Protein AF-A0A6G1F035-F1 (afdb_monomer_lite)

Sequence (104 aa):
MAMVGTGSGITRAVLCPVPDVPTPAGLVEALGRGPGRRVLCPVPDVVGLRELPVVPGFLAGLEAAGWVAVRAPTYMHRSTSAKAQRQLRITGASNRHPTVPVGQ

Radius of gyration: 19.91 Å; chains: 1; bounding box: 27×42×65 Å

Secondary structure (DSSP, 8-state):
--------S---PPP-PPPSS-SHHHHHHHH---TT-EEEEEEEEE-SSPPPTHHHHHHHHHHHTT-EEEEEEEEEE----HHHHHHHHHH-------PPP---

Organism: NCBI:txid110450

Structure (mmCIF, N/CA/C/O backbone):
data_AF-A0A6G1F035-F1
#
_entry.id   AF-A0A6G1F035-F1
#
loop_
_atom_site.group_PDB
_atom_site.id
_atom_site.type_symbol
_atom_site.label_atom_id
_atom_site.label_alt_id
_atom_site.label_comp_id
_atom_site.label_asym_id
_atom_site.label_entity_id
_atom_site.label_seq_id
_atom_site.pdbx_PDB_ins_code
_atom_site.Cartn_x
_atom_site.Cartn_y
_atom_site.Cartn_z
_atom_site.occupancy
_atom_site.B_iso_or_equiv
_atom_site.auth_seq_id
_atom_site.auth_comp_id
_atom_site.auth_asym_id
_atom_site.auth_atom_id
_atom_site.pdbx_PDB_model_num
ATOM 1 N N . MET A 1 1 ? 7.079 -14.166 38.844 1.00 33.59 1 MET A N 1
ATOM 2 C CA . MET A 1 1 ? 8.442 -14.211 39.420 1.00 33.59 1 MET A CA 1
ATOM 3 C C . MET A 1 1 ? 9.200 -13.016 38.854 1.00 33.59 1 MET A C 1
ATOM 5 O O . MET A 1 1 ? 9.130 -12.809 37.651 1.00 33.59 1 MET A O 1
ATOM 9 N N . ALA A 1 2 ? 9.724 -12.152 39.722 1.00 49.31 2 ALA A N 1
ATOM 10 C CA . ALA A 1 2 ? 10.095 -10.764 39.425 1.00 49.31 2 ALA A CA 1
ATOM 11 C C . ALA A 1 2 ? 11.451 -10.609 38.720 1.00 49.31 2 ALA A C 1
ATOM 13 O O . ALA A 1 2 ? 12.332 -11.427 38.951 1.00 49.31 2 ALA A O 1
ATOM 14 N N . MET A 1 3 ? 11.643 -9.489 38.011 1.00 39.28 3 MET A N 1
ATOM 15 C CA . MET A 1 3 ? 12.881 -8.707 38.109 1.00 39.28 3 MET A CA 1
ATOM 16 C C . MET A 1 3 ? 12.553 -7.209 38.109 1.00 39.28 3 MET A C 1
ATOM 18 O O . MET A 1 3 ? 11.967 -6.674 37.170 1.00 39.28 3 MET A O 1
ATOM 22 N N . VAL A 1 4 ? 12.933 -6.564 39.211 1.00 51.56 4 VAL A N 1
ATOM 23 C CA . VAL A 1 4 ? 13.032 -5.115 39.391 1.00 51.56 4 VAL A CA 1
ATOM 24 C C . VAL A 1 4 ? 14.152 -4.590 38.494 1.00 51.56 4 VAL A C 1
ATOM 26 O O . VAL A 1 4 ? 15.260 -5.118 38.515 1.00 51.56 4 VAL A O 1
ATOM 29 N N . GLY A 1 5 ? 13.867 -3.527 37.744 1.00 47.41 5 GLY A N 1
ATOM 30 C CA . GLY A 1 5 ? 14.861 -2.731 37.034 1.00 47.41 5 GLY A CA 1
ATOM 31 C C . GLY A 1 5 ? 14.653 -1.258 37.355 1.00 47.41 5 GLY A C 1
ATOM 32 O O . GLY A 1 5 ? 13.896 -0.573 36.675 1.00 47.41 5 GLY A O 1
ATOM 33 N N . THR A 1 6 ? 15.304 -0.761 38.406 1.00 62.34 6 THR A N 1
ATOM 34 C CA . THR A 1 6 ? 15.444 0.677 38.666 1.00 62.34 6 THR A CA 1
ATOM 35 C C . THR A 1 6 ? 16.538 1.225 37.754 1.00 62.34 6 THR A C 1
ATOM 37 O O . THR A 1 6 ? 17.702 1.304 38.137 1.00 62.34 6 THR A O 1
ATOM 40 N N . GLY A 1 7 ? 16.168 1.558 36.521 1.00 53.19 7 GLY A N 1
ATO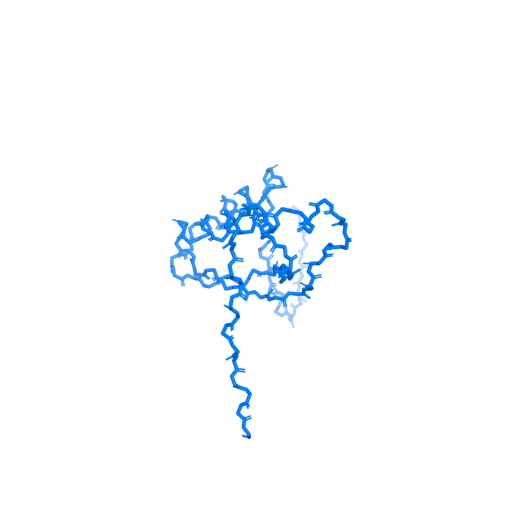M 41 C CA . GLY A 1 7 ? 17.018 2.270 35.573 1.00 53.19 7 GLY A CA 1
ATOM 42 C C . GLY A 1 7 ? 16.285 3.507 35.080 1.00 53.19 7 GLY A C 1
ATOM 43 O O . GLY A 1 7 ? 15.336 3.395 34.313 1.00 53.19 7 GLY A O 1
ATOM 44 N N . SER A 1 8 ? 16.715 4.689 35.523 1.00 61.00 8 SER A N 1
ATOM 45 C CA . SER A 1 8 ? 16.256 5.983 35.004 1.00 61.00 8 SER A CA 1
ATOM 46 C C . SER A 1 8 ? 16.846 6.225 33.608 1.00 61.00 8 SER A C 1
ATOM 48 O O . SER A 1 8 ? 17.703 7.080 33.408 1.00 61.00 8 SER A O 1
ATOM 50 N N . GLY A 1 9 ? 16.404 5.432 32.640 1.00 61.38 9 GLY A N 1
ATOM 51 C CA . GLY A 1 9 ? 16.547 5.671 31.214 1.00 61.38 9 GLY A CA 1
ATOM 52 C C . GLY A 1 9 ? 15.174 5.434 30.612 1.00 61.38 9 GLY A C 1
ATOM 53 O O . GLY A 1 9 ? 14.563 4.400 30.864 1.00 61.38 9 GLY A O 1
ATOM 54 N N . ILE A 1 10 ? 14.638 6.401 29.875 1.00 65.56 10 ILE A N 1
ATOM 55 C CA . ILE A 1 10 ? 13.301 6.283 29.289 1.00 65.56 10 ILE A CA 1
ATOM 56 C C . ILE A 1 10 ? 13.384 5.263 28.142 1.00 65.56 10 ILE A C 1
ATOM 58 O O . ILE A 1 10 ? 13.583 5.624 26.984 1.00 65.56 10 ILE A O 1
ATOM 62 N N . THR A 1 11 ? 13.306 3.966 28.443 1.00 66.44 11 THR A N 1
ATOM 63 C CA . THR A 1 11 ? 13.242 2.923 27.418 1.00 66.44 11 THR A CA 1
ATOM 64 C C . THR A 1 11 ? 11.862 2.988 26.784 1.00 66.44 11 THR A C 1
ATOM 66 O O . THR A 1 11 ? 10.880 2.463 27.307 1.00 66.44 11 THR A O 1
ATOM 69 N N . ARG A 1 12 ? 11.757 3.692 25.658 1.00 78.88 12 ARG A N 1
ATOM 70 C CA . ARG A 1 12 ? 10.515 3.744 24.893 1.00 78.88 12 ARG A CA 1
ATOM 71 C C . ARG A 1 12 ? 10.380 2.439 24.114 1.00 78.88 12 ARG A C 1
ATOM 73 O O . ARG A 1 12 ? 11.099 2.218 23.144 1.00 78.88 12 ARG A O 1
ATOM 80 N N . ALA A 1 13 ? 9.462 1.579 24.545 1.00 78.88 13 ALA A N 1
ATOM 81 C CA . ALA A 1 13 ? 9.118 0.378 23.798 1.00 78.88 13 ALA A CA 1
ATOM 82 C C . ALA A 1 13 ? 8.571 0.763 22.413 1.00 78.88 13 ALA A C 1
ATOM 84 O O . ALA A 1 13 ? 7.698 1.629 22.295 1.00 78.88 13 ALA A O 1
ATOM 85 N N . VAL A 1 14 ? 9.094 0.126 21.367 1.00 78.62 14 VAL A N 1
ATOM 86 C CA . VAL A 1 14 ? 8.580 0.245 20.001 1.00 78.62 14 VAL A CA 1
ATOM 87 C C . VAL A 1 14 ? 7.716 -0.976 19.734 1.00 78.62 14 VAL A C 1
ATOM 89 O O . VAL A 1 14 ? 8.192 -2.107 19.796 1.00 78.62 14 VAL A O 1
ATOM 92 N N . LEU A 1 15 ? 6.440 -0.746 19.442 1.00 80.19 15 LEU A N 1
ATOM 93 C CA . LEU A 1 15 ? 5.568 -1.795 18.930 1.00 80.19 15 LEU A CA 1
ATOM 94 C C . LEU A 1 15 ? 6.020 -2.149 17.513 1.00 80.19 15 LEU A C 1
ATOM 96 O O . LEU A 1 15 ? 6.024 -1.290 16.632 1.00 80.19 15 LEU A O 1
ATOM 100 N N . CYS A 1 16 ? 6.398 -3.409 17.315 1.00 83.81 16 CYS A N 1
ATOM 101 C CA . CYS A 1 16 ? 6.690 -3.987 16.010 1.00 83.81 16 CYS A CA 1
ATOM 102 C C . CYS A 1 16 ? 5.577 -4.993 15.689 1.00 83.81 16 CYS A C 1
ATOM 104 O O . CYS A 1 16 ? 5.618 -6.114 16.200 1.00 83.81 16 CYS A O 1
ATOM 106 N N . PRO A 1 17 ? 4.546 -4.597 14.924 1.00 85.25 17 PRO A N 1
ATOM 107 C CA . PRO A 1 17 ? 3.535 -5.536 14.472 1.00 85.25 17 PRO A CA 1
ATOM 108 C C . PRO A 1 17 ? 4.202 -6.567 13.561 1.00 85.25 17 PRO A C 1
ATOM 110 O O . PRO A 1 17 ? 4.775 -6.215 12.529 1.00 85.25 17 PRO A O 1
ATOM 113 N N . VAL A 1 18 ? 4.132 -7.835 13.955 1.00 91.50 18 VAL A N 1
ATOM 114 C CA . VAL A 1 18 ? 4.560 -8.962 13.126 1.00 91.50 18 VAL A CA 1
ATOM 115 C C . VAL A 1 18 ? 3.294 -9.601 12.567 1.00 91.50 18 VAL A C 1
ATOM 117 O O . VAL A 1 18 ? 2.447 -10.011 13.358 1.00 91.50 18 VAL A O 1
ATOM 120 N N . PRO A 1 19 ? 3.117 -9.647 11.239 1.00 94.12 19 PRO A N 1
ATOM 121 C CA . PRO A 1 19 ? 1.939 -10.265 10.655 1.00 94.12 19 PRO A CA 1
ATOM 122 C C . PRO A 1 19 ? 2.038 -11.792 10.717 1.00 94.12 19 PRO A C 1
ATOM 124 O O . PRO A 1 19 ? 3.112 -12.351 10.491 1.00 94.12 19 PRO A O 1
ATOM 127 N N . ASP A 1 20 ? 0.908 -12.465 10.945 1.00 93.31 20 ASP A N 1
ATOM 128 C CA . ASP A 1 20 ? 0.831 -13.936 10.940 1.00 93.31 20 ASP A CA 1
ATOM 129 C C . ASP A 1 20 ? 1.207 -14.521 9.570 1.00 93.31 20 ASP A C 1
ATOM 131 O O . ASP A 1 20 ? 1.829 -15.578 9.466 1.00 93.31 20 ASP A O 1
ATOM 135 N N . VAL A 1 21 ? 0.863 -13.796 8.501 1.00 95.00 21 VAL A N 1
ATOM 136 C CA . VAL A 1 21 ? 1.263 -14.105 7.127 1.00 95.00 21 VAL A CA 1
ATOM 137 C C . VAL A 1 21 ? 2.245 -13.027 6.651 1.00 95.00 21 VAL A C 1
ATOM 139 O O . VAL A 1 21 ? 1.845 -11.863 6.557 1.00 95.00 21 VAL A O 1
ATOM 142 N N . PRO A 1 22 ? 3.503 -13.366 6.290 1.00 93.25 22 PRO A N 1
ATOM 143 C CA . PRO A 1 22 ? 4.559 -12.400 5.963 1.00 93.25 22 PRO A CA 1
ATOM 144 C C . PRO A 1 22 ? 4.381 -11.809 4.556 1.00 93.25 22 PRO A C 1
ATOM 146 O O . PRO A 1 22 ? 5.192 -11.999 3.651 1.00 93.25 22 PRO A O 1
ATOM 149 N N . THR A 1 23 ? 3.278 -11.095 4.359 1.00 95.19 23 THR A N 1
ATOM 150 C CA . THR A 1 23 ? 2.901 -10.440 3.107 1.00 95.19 23 THR A CA 1
ATOM 151 C C . THR A 1 23 ? 2.575 -8.971 3.360 1.00 95.19 23 THR A C 1
ATOM 153 O O . THR A 1 23 ? 2.212 -8.607 4.481 1.00 95.19 23 THR A O 1
ATOM 156 N N . PRO A 1 24 ? 2.642 -8.105 2.331 1.00 95.06 24 PRO A N 1
ATOM 157 C CA . PRO A 1 24 ? 2.235 -6.711 2.479 1.00 95.06 24 PRO A CA 1
ATOM 158 C C . PRO A 1 24 ? 0.787 -6.558 2.960 1.00 95.06 24 PRO A C 1
ATOM 160 O O . PRO A 1 24 ? 0.518 -5.695 3.784 1.00 95.06 24 PRO A O 1
ATOM 163 N N . ALA A 1 25 ? -0.128 -7.418 2.498 1.00 96.06 25 ALA A N 1
ATOM 164 C CA . ALA A 1 25 ? -1.517 -7.423 2.958 1.00 96.06 25 ALA A CA 1
ATOM 165 C C . ALA A 1 25 ? -1.626 -7.801 4.445 1.00 96.06 25 ALA A C 1
ATOM 167 O O . ALA A 1 25 ? -2.232 -7.059 5.213 1.00 96.06 25 ALA A O 1
ATOM 168 N N . GLY A 1 26 ? -0.946 -8.874 4.868 1.00 96.88 26 GLY A N 1
ATOM 169 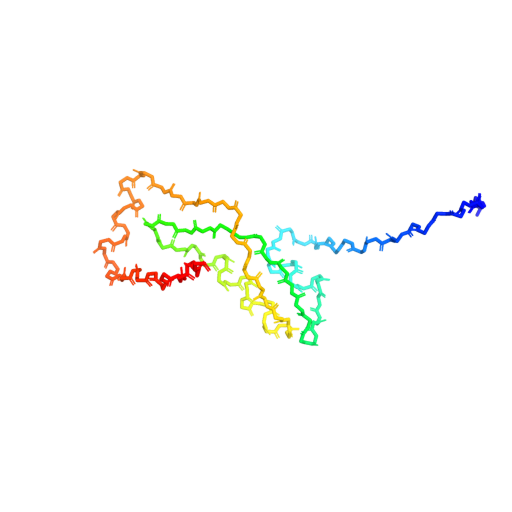C CA . GLY A 1 26 ? -0.896 -9.266 6.280 1.00 96.88 26 GLY A CA 1
ATOM 170 C C . GLY A 1 26 ? -0.310 -8.172 7.177 1.00 96.88 26 GLY A C 1
ATOM 171 O O . GLY A 1 26 ? -0.774 -7.974 8.296 1.00 96.88 26 GLY A O 1
ATOM 172 N N . LEU A 1 27 ? 0.662 -7.394 6.684 1.00 95.88 27 LEU A N 1
ATOM 173 C CA . LEU A 1 27 ? 1.185 -6.237 7.417 1.00 95.88 27 LEU A CA 1
ATOM 174 C C . LEU A 1 27 ? 0.142 -5.118 7.569 1.00 95.88 27 LEU A C 1
ATOM 176 O O . LEU A 1 27 ? 0.063 -4.520 8.639 1.00 95.88 27 LEU A O 1
ATOM 180 N N . VAL A 1 28 ? -0.662 -4.832 6.537 1.00 96.75 28 VAL A N 1
ATOM 181 C CA . VAL A 1 28 ? -1.770 -3.860 6.642 1.00 96.75 28 VAL A CA 1
ATOM 182 C C . VAL A 1 28 ? -2.781 -4.314 7.693 1.00 96.75 28 VAL A C 1
ATOM 184 O O . VAL A 1 28 ? -3.201 -3.511 8.525 1.00 96.75 28 VAL A O 1
ATOM 187 N N . GLU A 1 29 ? -3.128 -5.601 7.698 1.00 96.75 29 GLU A N 1
ATOM 188 C CA . GLU A 1 29 ? -4.026 -6.190 8.696 1.00 96.75 29 GLU A CA 1
ATOM 189 C C . GLU A 1 29 ? -3.451 -6.067 10.114 1.00 96.75 29 GLU A C 1
ATOM 191 O O . GLU A 1 29 ? -4.136 -5.575 11.011 1.00 96.75 29 GLU A O 1
ATOM 196 N N . ALA A 1 30 ? -2.173 -6.413 10.304 1.00 95.88 30 ALA A N 1
ATOM 197 C CA . ALA A 1 30 ? -1.485 -6.317 11.593 1.00 95.88 30 ALA A CA 1
ATOM 198 C C . ALA A 1 30 ? -1.330 -4.870 12.098 1.00 95.88 30 ALA A C 1
ATOM 200 O O . ALA A 1 30 ? -1.342 -4.627 13.306 1.00 95.88 30 ALA A O 1
ATOM 201 N N . LEU A 1 31 ? -1.192 -3.895 11.193 1.00 94.50 31 LEU A N 1
ATOM 202 C CA . LEU A 1 31 ? -1.163 -2.467 11.533 1.00 94.50 31 LEU A CA 1
ATOM 203 C C . LEU A 1 31 ? -2.538 -1.936 11.963 1.00 94.50 31 LEU A C 1
ATOM 205 O O . LEU A 1 31 ? -2.608 -0.973 12.731 1.00 94.50 31 LEU A O 1
ATOM 209 N N . GLY A 1 32 ? -3.622 -2.548 11.482 1.00 95.44 32 GLY A N 1
ATOM 210 C CA . GLY A 1 32 ? -4.991 -2.152 11.789 1.00 95.44 32 GLY A CA 1
ATOM 211 C C . GLY A 1 32 ? -5.355 -0.756 11.269 1.00 95.44 32 GLY A C 1
ATOM 212 O O . GLY A 1 32 ? -4.764 -0.231 10.323 1.00 95.44 32 GLY A O 1
ATOM 213 N N . ARG A 1 33 ? -6.371 -0.137 11.887 1.00 96.69 33 ARG A N 1
ATOM 214 C CA . ARG A 1 33 ? -6.871 1.187 11.475 1.00 96.69 33 ARG A CA 1
ATOM 215 C C . ARG A 1 33 ? -5.897 2.306 11.834 1.00 96.69 33 ARG A C 1
ATOM 217 O O . ARG A 1 33 ? -5.422 2.397 12.966 1.00 96.69 33 ARG A O 1
ATOM 224 N N . GLY A 1 34 ? -5.700 3.228 10.898 1.00 95.12 34 GLY A N 1
ATOM 225 C CA . GLY A 1 34 ? -4.771 4.343 11.052 1.00 95.12 34 GLY A CA 1
ATOM 226 C C . GLY A 1 34 ? -5.399 5.706 10.844 1.00 95.12 34 GLY A C 1
ATOM 227 O O . GLY A 1 34 ? -4.925 6.389 9.957 1.00 95.12 34 GLY A O 1
ATOM 228 N N . PRO A 1 35 ? -6.394 6.139 11.633 1.00 95.25 35 PRO A N 1
ATOM 229 C CA . PRO A 1 35 ? -7.290 7.270 11.342 1.00 95.25 35 PRO A CA 1
ATOM 230 C C . PRO A 1 35 ? -6.553 8.584 11.009 1.00 95.25 35 PRO A C 1
ATOM 232 O O . PRO A 1 35 ? -6.295 9.404 11.886 1.00 95.25 35 PRO A O 1
ATOM 235 N N . GLY A 1 36 ? -6.171 8.771 9.743 1.00 96.06 36 GLY A N 1
ATOM 236 C CA . GLY A 1 36 ? -5.351 9.889 9.268 1.00 96.06 36 GLY A CA 1
ATOM 237 C C . GLY A 1 36 ? -3.877 9.861 9.701 1.00 96.06 36 GLY A C 1
ATOM 238 O O . GLY A 1 36 ? -3.143 10.816 9.442 1.00 96.06 36 GLY A O 1
ATOM 239 N N . ARG A 1 37 ? -3.401 8.796 10.361 1.00 96.50 37 ARG A N 1
ATOM 240 C CA . A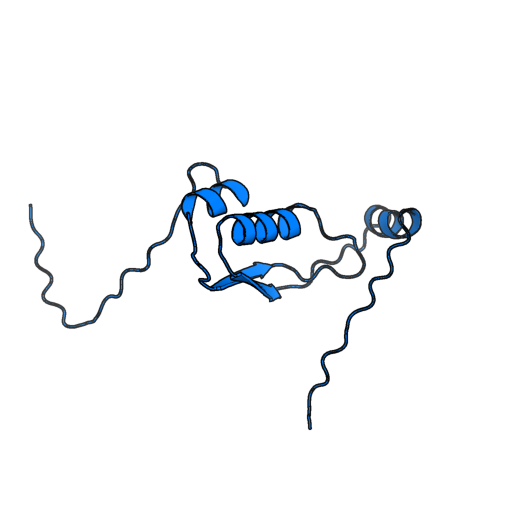RG A 1 37 ? -1.997 8.687 10.786 1.00 96.50 37 ARG A CA 1
ATOM 241 C C . ARG A 1 37 ? -1.108 8.466 9.568 1.00 96.50 37 ARG A C 1
ATOM 243 O O . ARG A 1 37 ? -1.430 7.673 8.687 1.00 96.50 37 ARG A O 1
ATOM 250 N N . ARG A 1 38 ? 0.038 9.146 9.529 1.00 97.25 38 ARG A N 1
ATOM 251 C CA . ARG A 1 38 ? 1.018 8.974 8.450 1.00 97.25 38 ARG A CA 1
ATOM 252 C C . ARG A 1 38 ? 1.873 7.740 8.703 1.00 97.25 38 ARG A C 1
ATOM 254 O O . ARG A 1 38 ? 2.333 7.528 9.825 1.00 97.25 38 ARG A O 1
ATOM 261 N N . VAL A 1 39 ? 2.124 6.976 7.648 1.00 95.88 39 VAL A N 1
ATOM 262 C CA . VAL A 1 39 ? 3.055 5.846 7.650 1.00 95.88 39 VAL A CA 1
ATOM 263 C C . VAL A 1 39 ? 4.064 6.036 6.526 1.00 95.88 39 VAL A C 1
ATOM 265 O O . VAL A 1 39 ? 3.700 6.183 5.359 1.00 95.88 39 VAL A O 1
ATOM 268 N N . LEU A 1 40 ? 5.346 6.074 6.885 1.00 96.50 40 LEU A N 1
ATOM 269 C CA . LEU A 1 40 ? 6.421 6.085 5.902 1.00 96.50 40 LEU A CA 1
ATOM 270 C C . LEU A 1 40 ? 6.566 4.682 5.324 1.00 96.50 40 LEU A C 1
ATOM 272 O O . LEU A 1 40 ? 6.684 3.712 6.067 1.00 96.50 40 LEU A O 1
ATOM 276 N N . CYS A 1 41 ? 6.558 4.600 4.001 1.00 95.62 41 CYS A N 1
ATOM 277 C CA . CYS A 1 41 ? 6.640 3.364 3.242 1.00 95.62 41 CYS A CA 1
ATOM 278 C C . CYS A 1 41 ? 7.950 3.372 2.453 1.00 95.62 41 CYS A C 1
ATOM 280 O O . CYS A 1 41 ? 7.997 3.975 1.375 1.00 95.62 41 CYS A O 1
ATOM 282 N N . PRO A 1 42 ? 9.015 2.741 2.977 1.00 94.75 42 PRO A N 1
ATOM 283 C CA . PRO A 1 42 ? 10.251 2.529 2.242 1.00 94.75 42 PRO A CA 1
ATOM 284 C C . PRO A 1 42 ? 9.960 1.637 1.032 1.00 94.75 42 PRO A C 1
ATOM 286 O O . PRO A 1 42 ? 9.681 0.449 1.183 1.00 94.75 42 PRO A O 1
ATOM 289 N N . VAL A 1 43 ? 9.974 2.210 -0.167 1.00 94.38 43 VAL A N 1
ATOM 290 C CA . VAL A 1 43 ? 9.625 1.507 -1.410 1.00 94.38 43 VAL A CA 1
ATOM 291 C C . VAL A 1 43 ? 10.638 1.844 -2.500 1.00 94.38 43 VAL A C 1
ATOM 293 O O . VAL A 1 43 ? 11.229 2.927 -2.470 1.00 94.38 43 VAL A O 1
ATOM 296 N N . PRO A 1 44 ? 10.863 0.942 -3.467 1.00 91.56 44 PRO A N 1
ATOM 297 C CA . PRO A 1 44 ? 11.719 1.252 -4.598 1.00 91.56 44 PRO A CA 1
ATOM 298 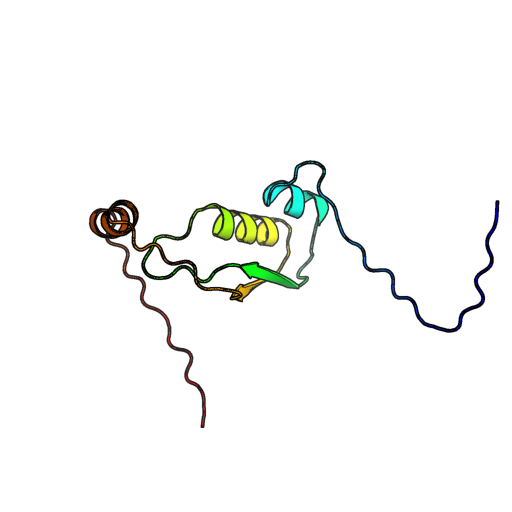C C . PRO A 1 44 ? 11.152 2.392 -5.447 1.00 91.56 44 PRO A C 1
ATOM 300 O O . PRO A 1 44 ? 9.935 2.542 -5.598 1.00 91.56 44 PRO A O 1
ATOM 303 N N . ASP A 1 45 ? 12.059 3.137 -6.064 1.00 91.00 45 ASP A N 1
ATOM 304 C CA . ASP A 1 45 ? 11.770 3.928 -7.254 1.00 91.00 45 ASP A CA 1
ATOM 305 C C . ASP A 1 45 ? 11.994 3.055 -8.501 1.00 91.00 45 ASP A C 1
ATOM 307 O O . ASP A 1 45 ? 13.092 2.536 -8.725 1.00 91.00 45 ASP A O 1
ATOM 311 N N . VAL A 1 46 ? 10.946 2.822 -9.294 1.00 88.50 46 VAL A N 1
ATOM 312 C CA . VAL A 1 46 ? 10.989 1.897 -10.439 1.00 88.50 46 VAL A CA 1
ATOM 313 C C . VAL A 1 46 ? 11.204 2.679 -11.730 1.00 88.50 46 VAL A C 1
ATOM 315 O O . VAL A 1 46 ? 10.302 3.351 -12.230 1.00 88.50 46 VAL A O 1
ATOM 318 N N . VAL A 1 47 ? 12.395 2.544 -12.318 1.00 85.69 47 VAL A N 1
ATOM 319 C CA . VAL A 1 47 ? 12.803 3.341 -13.483 1.00 85.69 47 VAL A CA 1
ATOM 320 C C . VAL A 1 47 ? 12.878 2.490 -14.741 1.00 85.69 47 VAL A C 1
ATOM 322 O O . VAL A 1 47 ? 13.569 1.471 -14.793 1.00 85.69 47 VAL A O 1
ATOM 325 N N . GLY A 1 48 ? 12.207 2.962 -15.796 1.00 80.81 48 GLY A N 1
ATOM 326 C CA . GLY A 1 48 ? 12.234 2.318 -17.107 1.00 80.81 48 GLY A CA 1
ATOM 327 C C . GLY A 1 48 ? 11.646 0.911 -17.079 1.00 80.81 48 GLY A C 1
ATOM 328 O O . GLY A 1 48 ? 12.143 0.051 -17.792 1.00 80.81 48 GLY A O 1
ATOM 329 N N . LEU A 1 49 ? 10.641 0.683 -16.228 1.00 82.81 49 LEU A N 1
ATOM 330 C CA . LEU A 1 49 ? 9.821 -0.522 -16.103 1.00 82.81 49 LEU A CA 1
ATOM 331 C C . LEU A 1 49 ? 8.441 -0.133 -15.558 1.00 82.81 49 LEU A C 1
ATOM 333 O O . LEU A 1 49 ? 8.291 0.922 -14.946 1.00 82.81 49 LEU A O 1
ATOM 337 N N . ARG A 1 50 ? 7.444 -1.008 -15.725 1.00 83.56 50 ARG A N 1
ATOM 338 C CA . ARG A 1 50 ? 6.181 -0.895 -14.985 1.00 83.56 50 ARG A CA 1
ATOM 339 C C . ARG A 1 50 ? 6.396 -1.377 -13.551 1.00 83.56 50 ARG A C 1
ATOM 341 O O . ARG A 1 50 ? 6.930 -2.467 -13.350 1.00 83.56 50 ARG A O 1
ATOM 348 N N . GLU A 1 51 ? 5.941 -0.597 -12.576 1.00 85.75 51 GLU A N 1
ATOM 349 C CA . GLU A 1 51 ? 5.938 -1.016 -11.175 1.00 85.75 51 GLU A CA 1
ATOM 350 C C . GLU A 1 51 ? 5.036 -2.249 -10.978 1.00 85.75 51 GLU A C 1
ATOM 352 O O . GLU A 1 51 ? 3.916 -2.319 -11.495 1.00 85.75 51 GLU A O 1
ATOM 357 N N . LEU A 1 52 ? 5.546 -3.249 -10.252 1.00 87.56 52 LEU A N 1
ATOM 358 C CA . LEU A 1 52 ? 4.773 -4.440 -9.908 1.00 87.56 52 LEU A CA 1
ATOM 359 C C . LEU A 1 52 ? 3.595 -4.047 -9.005 1.00 87.56 52 LEU A C 1
ATOM 361 O O . LEU A 1 52 ? 3.770 -3.209 -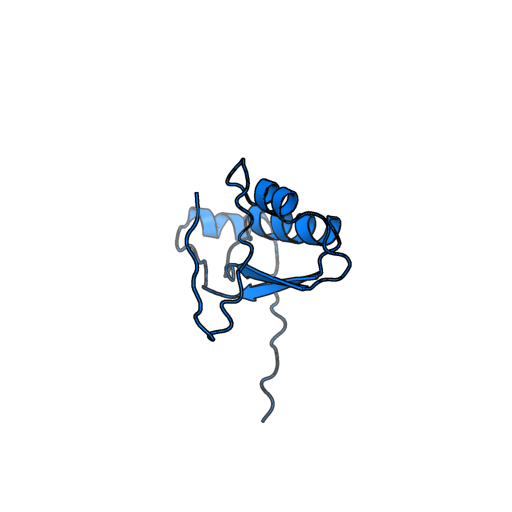8.122 1.00 87.56 52 LEU A O 1
ATOM 365 N N . PRO A 1 53 ? 2.420 -4.691 -9.147 1.00 90.50 53 PRO A N 1
ATOM 366 C CA . PRO A 1 53 ? 1.210 -4.307 -8.415 1.00 90.50 53 PRO A CA 1
ATOM 367 C C . PRO A 1 53 ? 1.339 -4.448 -6.893 1.00 90.50 53 PRO A C 1
ATOM 369 O O . PRO A 1 53 ? 0.506 -3.920 -6.167 1.00 90.50 53 PRO A O 1
ATOM 372 N N . VAL A 1 54 ? 2.388 -5.118 -6.407 1.00 93.75 54 VAL A N 1
ATOM 373 C CA . VAL A 1 54 ? 2.666 -5.288 -4.980 1.00 93.75 54 VAL A CA 1
ATOM 374 C C . VAL A 1 54 ? 2.808 -3.956 -4.239 1.00 93.75 54 VAL A C 1
ATOM 376 O O . VAL A 1 54 ? 2.225 -3.811 -3.171 1.00 93.75 54 VAL A O 1
ATOM 379 N N . VAL A 1 55 ? 3.519 -2.967 -4.798 1.00 93.69 55 VAL A N 1
ATOM 380 C CA . VAL A 1 55 ? 3.718 -1.678 -4.114 1.00 93.69 55 VAL A CA 1
ATOM 381 C C . VAL A 1 55 ? 2.452 -0.818 -4.173 1.00 93.69 55 VAL A C 1
ATOM 383 O O . VAL A 1 55 ? 1.983 -0.418 -3.108 1.00 93.69 55 VAL A O 1
ATOM 386 N N . PRO A 1 56 ? 1.827 -0.572 -5.344 1.00 94.25 56 PRO A N 1
ATOM 387 C CA . PRO A 1 56 ? 0.567 0.167 -5.395 1.00 94.25 56 PRO A CA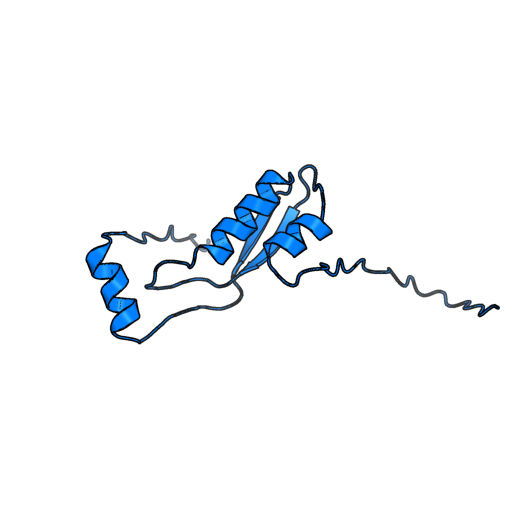 1
ATOM 388 C C . PRO A 1 56 ? -0.541 -0.493 -4.568 1.00 94.25 56 PRO A C 1
ATOM 390 O O . PRO A 1 56 ? -1.277 0.204 -3.879 1.00 94.25 56 PRO A O 1
ATOM 393 N N . GLY A 1 57 ? -0.631 -1.827 -4.585 1.00 97.12 57 GLY A N 1
ATOM 394 C CA . GLY A 1 57 ? -1.610 -2.573 -3.794 1.00 97.12 57 GLY A CA 1
ATOM 395 C C . GLY A 1 57 ? -1.385 -2.437 -2.289 1.00 97.12 57 GLY A C 1
ATOM 396 O O . GLY A 1 57 ? -2.340 -2.234 -1.546 1.00 97.12 57 GLY A O 1
ATOM 397 N N . PHE A 1 58 ? -0.129 -2.478 -1.836 1.00 96.31 58 PHE A N 1
ATOM 398 C CA . PHE A 1 58 ? 0.214 -2.242 -0.433 1.00 96.31 58 PHE A CA 1
ATOM 399 C C . PHE A 1 58 ? -0.182 -0.835 0.036 1.00 96.31 58 PHE A C 1
ATOM 401 O O . PHE A 1 58 ? -0.835 -0.695 1.069 1.00 96.31 58 PHE A O 1
ATOM 408 N N . LEU A 1 59 ? 0.162 0.202 -0.736 1.00 97.44 59 LEU A N 1
ATOM 409 C CA . LEU A 1 59 ? -0.171 1.592 -0.398 1.00 97.44 59 LEU A CA 1
ATOM 410 C C . LEU A 1 59 ? -1.687 1.822 -0.382 1.00 97.44 59 LEU A C 1
ATOM 412 O O . LEU A 1 59 ? -2.204 2.402 0.568 1.00 97.44 59 LEU A O 1
ATOM 416 N N . ALA A 1 60 ? -2.402 1.297 -1.380 1.00 98.00 60 ALA A N 1
ATOM 417 C CA . ALA A 1 60 ? -3.859 1.374 -1.434 1.00 98.00 60 ALA A CA 1
ATOM 418 C C . ALA A 1 60 ? -4.520 0.656 -0.245 1.00 98.00 60 ALA A C 1
ATOM 420 O O . ALA A 1 60 ? -5.508 1.144 0.298 1.00 98.00 60 ALA A O 1
ATOM 421 N N . GLY A 1 61 ? -3.963 -0.477 0.199 1.00 98.12 61 GLY A N 1
ATOM 422 C CA . GLY A 1 61 ? -4.430 -1.179 1.396 1.00 98.12 61 GLY A CA 1
ATOM 423 C C . GLY A 1 61 ? -4.292 -0.335 2.666 1.00 98.12 61 GLY A C 1
ATOM 424 O O . GLY A 1 61 ? -5.226 -0.264 3.464 1.00 98.12 61 GLY A O 1
ATOM 425 N N . LEU A 1 62 ? -3.162 0.358 2.835 1.00 98.25 62 LEU A N 1
ATOM 426 C CA . LEU A 1 62 ? -2.955 1.288 3.951 1.00 98.25 62 LEU A CA 1
ATOM 427 C C . LEU A 1 62 ? -3.959 2.448 3.922 1.00 98.25 62 LEU A C 1
ATOM 429 O O . LEU A 1 62 ? -4.562 2.761 4.950 1.00 98.25 62 LEU A O 1
ATOM 433 N N . GLU A 1 63 ? -4.168 3.053 2.753 1.00 98.38 63 GLU A N 1
ATOM 434 C CA . GLU A 1 63 ? -5.136 4.141 2.565 1.00 98.38 63 GLU A CA 1
ATOM 435 C C . GLU A 1 63 ? -6.570 3.687 2.857 1.00 98.38 63 GLU A C 1
ATOM 437 O O . GLU A 1 63 ? -7.304 4.372 3.570 1.00 98.38 63 GLU A O 1
ATOM 442 N N . ALA A 1 64 ? -6.951 2.488 2.409 1.00 98.25 64 ALA A N 1
ATOM 443 C CA . ALA A 1 64 ? -8.246 1.887 2.724 1.00 98.25 64 ALA A CA 1
ATOM 444 C C . ALA A 1 64 ? -8.421 1.605 4.229 1.00 98.25 64 ALA A C 1
ATOM 446 O O . ALA A 1 64 ? -9.527 1.722 4.758 1.00 98.25 64 ALA A O 1
ATOM 447 N N . ALA A 1 65 ? -7.336 1.295 4.945 1.00 97.75 65 ALA A N 1
ATOM 448 C CA . ALA A 1 65 ? -7.316 1.172 6.406 1.00 97.75 65 ALA A CA 1
ATOM 449 C C . ALA A 1 65 ? -7.261 2.535 7.141 1.00 97.75 65 ALA A C 1
ATOM 451 O O . ALA A 1 65 ? -7.194 2.585 8.376 1.00 97.75 65 ALA A O 1
ATOM 452 N N . GLY A 1 66 ? -7.321 3.646 6.402 1.00 98.12 66 GLY A N 1
ATOM 453 C CA . GLY A 1 66 ? -7.406 5.014 6.911 1.00 98.12 66 GLY A CA 1
ATOM 454 C C . GLY A 1 66 ? -6.063 5.710 7.120 1.00 98.12 66 GLY A C 1
ATOM 455 O O . GLY A 1 66 ? -6.067 6.856 7.570 1.00 98.12 66 GLY A O 1
ATOM 456 N N . TRP A 1 67 ? -4.940 5.054 6.811 1.00 98.31 67 TRP A N 1
ATOM 457 C CA . TRP A 1 67 ? -3.605 5.644 6.914 1.00 98.31 67 TRP A CA 1
ATOM 458 C C . TRP A 1 67 ? -3.334 6.626 5.774 1.00 98.31 67 TRP A C 1
ATOM 460 O O . TRP A 1 67 ? -3.827 6.482 4.662 1.00 98.31 67 TRP A O 1
ATOM 470 N N . VAL A 1 68 ? -2.450 7.588 6.023 1.00 98.19 68 VAL A N 1
ATOM 471 C CA . VAL A 1 68 ? -1.843 8.407 4.969 1.00 98.19 68 VAL A CA 1
ATOM 472 C C . VAL A 1 68 ? -0.506 7.773 4.596 1.00 98.19 68 VAL A C 1
ATOM 474 O O . VAL A 1 68 ? 0.492 7.942 5.308 1.00 98.19 68 VAL A O 1
ATOM 477 N N . ALA A 1 69 ? -0.484 7.016 3.501 1.00 97.81 69 ALA A N 1
ATOM 478 C CA . ALA A 1 69 ? 0.718 6.342 3.027 1.00 97.81 69 ALA A CA 1
ATOM 479 C C . ALA A 1 69 ? 1.691 7.348 2.387 1.00 97.81 69 ALA A C 1
ATOM 481 O O . ALA A 1 69 ? 1.374 8.027 1.413 1.00 97.81 69 ALA A O 1
ATOM 482 N N . VAL A 1 70 ? 2.899 7.462 2.939 1.00 97.62 70 VAL A N 1
ATOM 483 C CA . VAL A 1 70 ? 3.939 8.372 2.444 1.00 97.62 70 VAL A CA 1
ATOM 484 C C . VAL A 1 70 ? 5.061 7.545 1.836 1.00 97.62 70 VAL A C 1
ATOM 486 O O . VAL A 1 70 ? 5.806 6.881 2.556 1.00 97.62 70 VAL A O 1
ATOM 489 N N . ARG A 1 71 ? 5.205 7.586 0.507 1.00 95.00 71 ARG A N 1
ATOM 490 C CA . ARG A 1 71 ? 6.310 6.906 -0.182 1.00 95.00 71 ARG A CA 1
ATOM 491 C C . ARG A 1 71 ? 7.642 7.548 0.207 1.00 95.00 71 ARG A C 1
ATOM 493 O O . ARG A 1 71 ? 7.826 8.749 0.037 1.00 95.00 71 ARG A O 1
ATOM 500 N N . ALA A 1 72 ? 8.566 6.729 0.691 1.00 95.19 72 ALA A N 1
ATOM 501 C CA . ALA A 1 72 ? 9.952 7.097 0.933 1.00 95.19 72 ALA A CA 1
ATOM 502 C C . ALA A 1 72 ? 10.830 6.299 -0.049 1.00 95.19 72 ALA A C 1
ATOM 504 O O . ALA A 1 72 ? 11.008 5.096 0.158 1.00 95.19 72 ALA A O 1
ATOM 505 N N . PRO A 1 73 ? 11.322 6.910 -1.145 1.00 89.56 73 PRO A N 1
ATOM 506 C CA . PRO A 1 73 ? 12.144 6.205 -2.123 1.00 89.56 73 PRO A CA 1
ATOM 507 C C . PRO A 1 73 ? 13.476 5.802 -1.483 1.00 89.56 73 PRO A C 1
ATOM 509 O O . PRO A 1 73 ? 14.229 6.662 -1.029 1.00 89.56 73 PRO A O 1
ATOM 512 N N . THR A 1 74 ? 13.764 4.501 -1.421 1.00 91.62 74 THR A N 1
ATOM 513 C CA . THR A 1 74 ? 14.975 3.988 -0.750 1.00 91.62 74 THR A CA 1
ATOM 514 C C . THR A 1 74 ? 16.057 3.502 -1.695 1.00 91.62 74 THR A C 1
ATOM 516 O O . THR A 1 74 ? 17.239 3.647 -1.397 1.00 91.62 74 THR A O 1
ATOM 519 N N . TYR A 1 75 ? 15.676 2.916 -2.825 1.00 88.12 75 TYR A N 1
ATOM 520 C CA . TYR A 1 75 ? 16.605 2.442 -3.845 1.00 88.12 75 TYR A CA 1
ATOM 521 C C . TYR A 1 75 ? 15.941 2.451 -5.220 1.00 88.12 75 TYR A C 1
ATOM 523 O O . TYR A 1 75 ? 14.717 2.412 -5.334 1.00 88.12 75 TYR A O 1
ATOM 531 N N . MET A 1 76 ? 16.754 2.475 -6.275 1.00 89.88 76 MET A N 1
ATOM 532 C CA . MET A 1 76 ? 16.266 2.361 -7.647 1.00 89.88 76 MET A CA 1
ATOM 533 C C . MET A 1 76 ? 16.151 0.887 -8.043 1.00 89.88 76 MET A C 1
ATOM 535 O O . MET A 1 76 ? 17.124 0.139 -7.949 1.00 89.88 76 MET A O 1
ATOM 539 N N . HIS A 1 77 ? 14.996 0.482 -8.565 1.00 87.19 77 HIS A N 1
ATOM 540 C CA . HIS A 1 77 ? 14.818 -0.812 -9.212 1.00 87.19 77 HIS A CA 1
ATOM 541 C C . HIS A 1 77 ? 14.743 -0.643 -10.735 1.00 87.19 77 HIS A C 1
ATOM 543 O O . HIS A 1 77 ? 13.769 -0.120 -11.284 1.00 87.19 77 HIS A O 1
ATOM 549 N N . ARG A 1 78 ? 15.785 -1.120 -11.426 1.00 85.19 78 ARG A N 1
ATOM 550 C CA . ARG A 1 78 ? 15.914 -1.124 -12.890 1.00 85.19 78 ARG A CA 1
ATOM 551 C C . ARG A 1 78 ? 16.259 -2.533 -13.365 1.00 85.19 78 ARG A C 1
ATOM 553 O O . ARG A 1 78 ? 17.131 -3.177 -12.795 1.00 85.19 78 ARG A O 1
ATOM 560 N N . SER A 1 79 ? 15.637 -2.987 -14.453 1.00 76.56 79 SER A N 1
ATOM 561 C CA . SER A 1 79 ? 16.026 -4.231 -15.132 1.00 76.56 79 SER A CA 1
ATOM 562 C C . SER A 1 79 ? 16.680 -3.915 -16.465 1.00 76.56 79 SER A C 1
ATOM 564 O O . SER A 1 79 ? 16.159 -3.148 -17.273 1.00 76.56 79 SER A O 1
ATOM 566 N N . THR A 1 80 ? 17.813 -4.557 -16.713 1.00 77.25 80 THR A N 1
ATOM 567 C CA . THR A 1 80 ? 18.521 -4.526 -17.996 1.00 77.25 80 THR A CA 1
ATOM 568 C C . THR A 1 80 ? 18.069 -5.642 -18.936 1.00 77.25 80 THR A C 1
ATOM 570 O O . THR A 1 80 ? 18.537 -5.720 -20.068 1.00 77.25 80 THR A O 1
ATOM 573 N N . SER A 1 81 ? 17.144 -6.507 -18.504 1.00 74.75 81 SER A N 1
ATOM 574 C CA . SER A 1 81 ? 16.712 -7.644 -19.312 1.00 74.75 81 SER A CA 1
ATOM 575 C C . SER A 1 81 ? 15.863 -7.205 -20.508 1.00 74.75 81 SER A C 1
ATOM 577 O O . SER A 1 81 ? 14.928 -6.408 -20.383 1.00 74.75 81 SER A O 1
ATOM 579 N N . ALA A 1 82 ? 16.134 -7.801 -21.672 1.00 70.38 82 ALA A N 1
ATOM 580 C CA . ALA A 1 82 ? 15.359 -7.567 -22.891 1.00 70.38 82 ALA A CA 1
ATOM 581 C C . ALA A 1 82 ? 13.858 -7.867 -22.700 1.00 70.38 82 ALA A C 1
ATOM 583 O O . ALA A 1 82 ? 13.004 -7.183 -23.265 1.00 70.38 82 ALA A O 1
ATOM 584 N N . LYS A 1 83 ? 13.520 -8.849 -21.851 1.00 72.38 83 LYS A N 1
ATOM 585 C CA . LYS A 1 83 ? 12.134 -9.208 -21.513 1.00 72.38 83 LYS A CA 1
ATOM 586 C C . LYS A 1 83 ? 11.405 -8.063 -20.808 1.00 72.38 83 LYS A C 1
ATOM 588 O O . LYS A 1 83 ? 10.297 -7.708 -21.206 1.00 72.38 83 LYS A O 1
ATOM 593 N N . ALA A 1 84 ? 12.037 -7.465 -19.802 1.00 66.31 84 ALA A N 1
ATOM 594 C CA . ALA A 1 84 ? 11.448 -6.371 -19.041 1.00 66.31 84 ALA A CA 1
ATOM 595 C C . ALA A 1 84 ? 11.350 -5.079 -19.880 1.00 66.31 84 ALA A C 1
ATOM 597 O O . ALA A 1 84 ? 10.347 -4.370 -19.814 1.00 66.31 84 ALA A O 1
ATOM 598 N N . GLN A 1 85 ? 12.318 -4.834 -20.770 1.00 64.62 85 GLN A N 1
ATOM 599 C CA . GLN A 1 85 ? 12.280 -3.722 -21.730 1.00 64.62 85 GLN A CA 1
ATOM 600 C C . GLN A 1 85 ? 11.175 -3.880 -22.791 1.00 64.62 85 GLN A C 1
ATOM 602 O O . GLN A 1 85 ? 10.568 -2.897 -23.218 1.00 64.62 85 GLN A O 1
ATOM 607 N N . ARG A 1 86 ? 10.859 -5.115 -23.208 1.00 63.12 86 ARG A N 1
ATOM 608 C CA . ARG A 1 86 ? 9.783 -5.394 -24.176 1.00 63.12 86 ARG A CA 1
ATOM 609 C C . ARG A 1 86 ? 8.391 -5.107 -23.605 1.00 63.12 86 ARG A C 1
ATOM 611 O O . ARG A 1 86 ? 7.509 -4.700 -24.355 1.00 63.12 86 ARG A O 1
ATOM 618 N N . GLN A 1 87 ? 8.201 -5.248 -22.292 1.00 63.72 87 GLN A N 1
ATOM 619 C CA . GLN A 1 87 ? 6.919 -4.985 -21.627 1.00 63.72 87 GLN A CA 1
ATOM 620 C C . GLN A 1 87 ? 6.484 -3.508 -21.704 1.00 63.72 87 GLN A C 1
ATOM 622 O O . GLN A 1 87 ? 5.290 -3.219 -21.792 1.00 63.72 87 GLN A O 1
ATOM 627 N N . LEU A 1 88 ? 7.441 -2.578 -21.764 1.00 58.72 88 LEU A N 1
ATOM 628 C CA . LEU A 1 88 ? 7.177 -1.146 -21.962 1.00 58.72 88 LEU A CA 1
ATOM 629 C C . LEU A 1 88 ? 6.694 -0.832 -23.380 1.00 58.72 88 LEU A C 1
ATOM 631 O O . LEU A 1 88 ? 5.794 -0.016 -23.558 1.00 58.72 88 LEU A O 1
ATOM 635 N N . ARG A 1 89 ? 7.264 -1.508 -24.388 1.00 57.59 89 ARG A N 1
ATOM 636 C CA . ARG A 1 89 ? 6.942 -1.281 -25.807 1.00 57.59 89 ARG A CA 1
ATOM 637 C C . ARG A 1 89 ? 5.522 -1.701 -26.179 1.00 57.59 89 ARG A C 1
ATOM 639 O O . ARG A 1 89 ? 4.948 -1.120 -27.087 1.00 57.59 89 ARG A O 1
ATOM 646 N N . ILE A 1 90 ? 4.964 -2.690 -25.484 1.00 56.97 90 ILE A N 1
ATOM 647 C CA . ILE A 1 90 ? 3.628 -3.227 -25.783 1.00 56.97 90 ILE A CA 1
ATOM 648 C C . ILE A 1 90 ? 2.519 -2.402 -25.105 1.00 56.97 90 ILE A C 1
ATOM 650 O O . ILE A 1 90 ? 1.399 -2.372 -25.597 1.00 56.97 90 ILE A O 1
ATOM 654 N N . THR A 1 91 ? 2.820 -1.705 -24.003 1.00 55.59 91 THR A N 1
ATOM 655 C CA . THR A 1 91 ? 1.782 -1.125 -23.124 1.00 55.59 91 THR A CA 1
ATOM 656 C C . THR A 1 91 ? 1.645 0.406 -23.232 1.00 55.59 91 THR A C 1
ATOM 658 O O . THR A 1 91 ? 0.761 0.977 -22.608 1.00 55.59 91 THR A O 1
ATOM 661 N N . GLY A 1 92 ? 2.482 1.103 -24.013 1.00 51.25 92 GLY A N 1
ATOM 662 C CA . GLY A 1 92 ? 2.271 2.526 -24.346 1.00 51.25 92 GLY A CA 1
ATOM 663 C C . GLY A 1 92 ? 2.246 3.520 -23.168 1.00 51.25 92 GLY A C 1
ATOM 664 O O . GLY A 1 92 ? 1.680 4.601 -23.302 1.00 51.25 92 GLY A O 1
ATOM 665 N N . ALA A 1 93 ? 2.835 3.196 -22.013 1.00 51.81 93 ALA A N 1
ATOM 666 C CA . ALA A 1 93 ? 2.779 4.057 -20.829 1.00 51.81 93 ALA A CA 1
ATOM 667 C C . ALA A 1 93 ? 3.946 5.066 -20.794 1.00 51.81 93 ALA A C 1
ATOM 669 O O . ALA A 1 93 ? 5.111 4.696 -20.638 1.00 51.81 93 ALA A O 1
ATOM 670 N N . SER A 1 94 ? 3.621 6.354 -20.936 1.00 47.91 94 SER A N 1
ATOM 671 C CA . SER A 1 94 ? 4.541 7.483 -20.759 1.00 47.91 94 SER A CA 1
ATOM 672 C C . SER A 1 94 ? 4.792 7.738 -19.266 1.00 47.91 94 SER A C 1
ATOM 674 O O . SER A 1 94 ? 3.910 8.231 -18.568 1.00 47.91 94 SER A O 1
ATOM 676 N N . ASN A 1 95 ? 6.001 7.444 -18.776 1.00 49.53 95 ASN A N 1
ATOM 677 C CA . ASN A 1 95 ? 6.464 7.907 -17.463 1.00 49.53 95 ASN A CA 1
ATOM 678 C C . ASN A 1 95 ? 6.991 9.344 -17.590 1.00 49.53 95 ASN A C 1
ATOM 680 O O . ASN A 1 95 ? 8.195 9.561 -17.732 1.00 49.53 95 ASN A O 1
ATOM 684 N N . ARG A 1 96 ? 6.101 10.342 -17.551 1.00 44.88 96 ARG A N 1
ATOM 685 C CA . ARG A 1 96 ? 6.521 11.723 -17.273 1.00 44.88 96 ARG A CA 1
ATOM 686 C C . ARG A 1 96 ? 6.644 11.910 -15.763 1.00 44.88 96 ARG A C 1
ATOM 688 O O . ARG A 1 96 ? 5.655 11.900 -15.042 1.00 44.88 96 ARG A O 1
ATOM 695 N N . HIS A 1 97 ? 7.883 12.067 -15.317 1.00 40.62 97 HIS A N 1
ATOM 696 C CA . HIS A 1 97 ? 8.253 12.476 -13.968 1.00 40.62 97 HIS A CA 1
ATOM 697 C C . HIS A 1 97 ? 7.925 13.973 -13.797 1.00 40.62 97 HIS A C 1
ATOM 699 O O . HIS A 1 97 ? 8.381 14.762 -14.627 1.00 40.62 97 HIS A O 1
ATOM 705 N N . PRO A 1 98 ? 7.191 14.425 -12.763 1.00 42.47 98 PRO A N 1
ATOM 706 C CA . PRO A 1 98 ? 7.244 15.828 -12.381 1.00 42.47 98 PRO A CA 1
ATOM 707 C C . PRO A 1 98 ? 8.600 16.070 -11.715 1.00 42.47 98 PRO A C 1
ATOM 709 O O . PRO A 1 98 ? 8.893 15.517 -10.656 1.00 42.47 98 PRO A O 1
ATOM 712 N N . THR A 1 99 ? 9.472 16.818 -12.382 1.00 44.12 99 THR A N 1
ATOM 713 C CA . THR A 1 99 ? 10.703 17.349 -11.792 1.00 44.12 99 THR A CA 1
ATOM 714 C C . THR A 1 99 ? 10.331 18.244 -10.615 1.00 44.12 99 THR A C 1
ATOM 716 O O . THR A 1 99 ? 9.611 19.225 -10.797 1.00 44.12 99 THR A O 1
ATOM 719 N N . VAL A 1 100 ? 10.811 17.916 -9.417 1.00 40.75 100 VAL A N 1
ATOM 720 C CA . VAL A 1 100 ? 10.754 18.828 -8.271 1.00 40.75 100 VAL A CA 1
ATOM 721 C C . VAL A 1 100 ? 11.865 19.864 -8.480 1.00 40.75 100 VAL A C 1
ATOM 723 O O . VAL A 1 100 ? 13.021 19.456 -8.615 1.00 40.75 100 VAL A O 1
ATOM 726 N N . PRO A 1 101 ? 11.576 21.174 -8.563 1.00 38.66 101 PRO A N 1
ATOM 727 C CA . PRO A 1 101 ? 12.632 22.172 -8.628 1.00 38.66 101 PRO A CA 1
ATOM 728 C C . PRO A 1 101 ? 13.341 22.240 -7.271 1.00 38.66 101 PRO A C 1
ATOM 730 O O . PRO A 1 101 ? 12.715 22.501 -6.244 1.00 38.66 101 PRO A O 1
ATOM 733 N N . VAL A 1 102 ? 14.652 22.002 -7.270 1.00 41.22 102 VAL A N 1
ATOM 734 C CA . VAL A 1 102 ? 15.521 22.392 -6.156 1.00 41.22 102 VAL A CA 1
ATOM 735 C C . VAL A 1 102 ? 15.678 23.909 -6.254 1.00 41.22 102 VAL A C 1
ATOM 737 O O . VAL A 1 102 ? 16.262 24.412 -7.213 1.00 41.22 102 VAL A O 1
ATOM 740 N N . GLY A 1 103 ? 15.048 24.621 -5.319 1.00 46.00 103 GLY A N 1
ATOM 741 C CA . GLY A 1 103 ? 15.182 26.067 -5.160 1.00 46.00 103 GLY A CA 1
ATOM 742 C C . GLY A 1 103 ? 16.606 26.455 -4.762 1.00 46.00 103 GLY A C 1
ATOM 743 O O . GLY A 1 103 ? 17.301 25.670 -4.116 1.00 46.00 103 GLY A O 1
ATOM 744 N N . GLN A 1 104 ? 16.998 27.643 -5.224 1.00 41.59 104 GLN A N 1
ATOM 745 C CA . GLN A 1 104 ? 18.308 28.272 -5.053 1.00 41.59 104 GLN A CA 1
ATOM 746 C C . GLN A 1 104 ? 18.598 28.696 -3.614 1.00 41.59 104 GLN A C 1
ATOM 748 O O . GLN A 1 104 ? 17.624 28.995 -2.886 1.00 41.59 104 GLN A O 1
#

pLDDT: mean 79.19, std 19.89, range [33.59, 98.38]

Foldseek 3Di:
DDDDDPDPDPPDDDDDQDFPDPALLSVLVSVAADQAAEDEDADADEPLADDDVRVVVSCVSNVVSNYDYHYDHDYHDYDPDPVRNVVCVVPVDDPDDDDDDPDD